Protein AF-A0A2V7AB53-F1 (afdb_monomer_lite)

pLDDT: mean 83.26, std 10.72, range [56.16, 97.75]

Sequence (71 aa):
MSLALLLVAALQAPLARAARERLEDLALDLRLIPLDRTPAPAFVLDSLEGGRVALADFRGRPVILYFWHST

Structure (mmCIF, N/CA/C/O backbone):
data_AF-A0A2V7AB53-F1
#
_entry.id   AF-A0A2V7AB53-F1
#
loop_
_atom_site.group_PDB
_atom_site.id
_atom_site.type_symbol
_atom_site.label_atom_id
_atom_site.label_alt_id
_atom_site.label_comp_id
_atom_site.label_asym_id
_atom_site.label_entity_id
_atom_site.label_seq_id
_atom_site.pdbx_PDB_ins_code
_atom_site.Cartn_x
_atom_site.Cartn_y
_atom_site.Cartn_z
_atom_site.occupancy
_atom_site.B_iso_or_equiv
_atom_site.auth_seq_id
_atom_site.auth_comp_id
_atom_site.auth_asym_id
_atom_site.auth_atom_id
_atom_site.pdbx_PDB_model_num
ATOM 1 N N . MET A 1 1 ? -5.602 8.205 -39.623 1.00 56.16 1 MET A N 1
ATOM 2 C CA . MET A 1 1 ? -5.722 8.242 -38.146 1.00 56.16 1 MET A CA 1
ATOM 3 C C . MET A 1 1 ? -4.807 7.256 -37.409 1.00 56.16 1 MET A C 1
ATOM 5 O O . MET A 1 1 ? -4.542 7.502 -36.245 1.00 56.16 1 MET A O 1
ATOM 9 N N . SER A 1 2 ? -4.261 6.203 -38.038 1.00 73.75 2 SER A N 1
ATOM 10 C CA . SER A 1 2 ? -3.424 5.211 -37.325 1.00 73.75 2 SER A CA 1
ATOM 11 C C . SER A 1 2 ? -1.956 5.610 -37.103 1.00 73.75 2 SER A C 1
ATOM 13 O O . SER A 1 2 ? -1.359 5.199 -36.115 1.00 73.75 2 SER A O 1
ATOM 15 N N . LEU A 1 3 ? -1.365 6.433 -37.978 1.00 69.19 3 LEU A N 1
ATOM 16 C CA . LEU A 1 3 ? 0.064 6.778 -37.894 1.00 69.19 3 LEU A CA 1
ATOM 17 C C . LEU A 1 3 ? 0.380 7.762 -36.752 1.00 69.19 3 LEU A C 1
ATOM 19 O O . LEU A 1 3 ? 1.390 7.620 -36.073 1.00 69.19 3 LEU A O 1
ATOM 23 N N . ALA A 1 4 ? -0.509 8.728 -36.502 1.00 69.69 4 A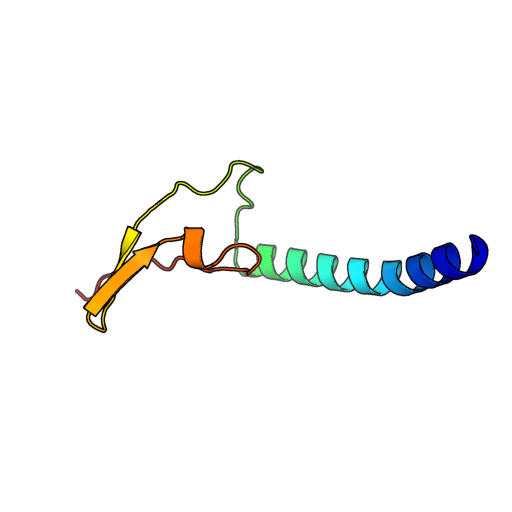LA A N 1
ATOM 24 C CA . ALA A 1 4 ? -0.335 9.710 -35.432 1.00 69.69 4 ALA A CA 1
ATOM 25 C C . ALA A 1 4 ? -0.385 9.065 -34.033 1.00 69.69 4 ALA A C 1
ATOM 27 O O . ALA A 1 4 ? 0.397 9.431 -33.163 1.00 69.69 4 ALA A O 1
ATOM 28 N N . LEU A 1 5 ? -1.247 8.058 -33.832 1.00 69.38 5 LEU A N 1
ATOM 29 C CA . LEU A 1 5 ? -1.334 7.306 -32.572 1.00 69.38 5 LEU A CA 1
ATOM 30 C C . LEU A 1 5 ? -0.071 6.472 -32.310 1.00 69.38 5 LEU A C 1
ATOM 32 O O . LEU A 1 5 ? 0.411 6.439 -31.180 1.00 69.38 5 LEU A O 1
ATOM 36 N N . LEU A 1 6 ? 0.498 5.854 -33.352 1.00 69.94 6 LEU A N 1
ATOM 37 C CA . LEU A 1 6 ? 1.765 5.122 -33.253 1.00 69.94 6 LEU A CA 1
ATOM 38 C C . LEU A 1 6 ? 2.937 6.052 -32.919 1.00 69.94 6 LEU A C 1
ATOM 40 O O . LEU A 1 6 ? 3.780 5.696 -32.100 1.00 69.94 6 LEU A O 1
ATOM 44 N N . LEU A 1 7 ? 2.966 7.255 -33.499 1.00 67.19 7 LEU A N 1
ATOM 45 C CA . LEU A 1 7 ? 4.014 8.239 -33.230 1.00 67.19 7 LEU A CA 1
ATOM 46 C C . LEU A 1 7 ? 3.948 8.775 -31.791 1.00 67.19 7 LEU A C 1
ATOM 48 O O . LEU A 1 7 ? 4.974 8.899 -31.128 1.00 67.19 7 LEU A O 1
ATOM 52 N N . VAL A 1 8 ? 2.739 9.046 -31.285 1.00 69.31 8 VAL A N 1
ATOM 53 C CA . VAL A 1 8 ? 2.523 9.468 -29.892 1.00 69.31 8 VAL A CA 1
ATOM 54 C C . VAL A 1 8 ? 2.907 8.349 -28.922 1.00 69.31 8 VAL A C 1
ATOM 56 O O . VAL A 1 8 ? 3.630 8.608 -27.965 1.00 69.31 8 VAL A O 1
ATOM 59 N N . ALA A 1 9 ? 2.513 7.100 -29.188 1.00 62.75 9 ALA A N 1
ATOM 60 C CA . ALA A 1 9 ? 2.923 5.956 -28.374 1.00 62.75 9 ALA A CA 1
ATOM 61 C C . ALA A 1 9 ? 4.453 5.758 -28.373 1.00 62.75 9 ALA A C 1
ATOM 63 O O . ALA A 1 9 ? 5.041 5.504 -27.322 1.00 62.75 9 ALA A O 1
ATOM 64 N N . ALA A 1 10 ? 5.109 5.943 -29.524 1.00 65.31 10 ALA A N 1
ATOM 65 C CA . ALA A 1 10 ? 6.563 5.855 -29.651 1.00 65.31 10 ALA A CA 1
ATOM 66 C C . ALA A 1 10 ? 7.299 6.975 -28.893 1.00 65.31 10 ALA A C 1
ATOM 68 O O . ALA A 1 10 ? 8.353 6.716 -28.316 1.00 65.31 10 ALA A O 1
ATOM 69 N N . LEU A 1 11 ? 6.739 8.191 -28.831 1.00 62.34 11 LEU A N 1
ATOM 70 C CA . LEU A 1 11 ? 7.288 9.290 -28.024 1.00 62.34 11 LEU A CA 1
ATOM 71 C C . LEU A 1 11 ? 7.094 9.081 -26.511 1.00 62.34 11 LEU A C 1
ATOM 73 O O . LEU A 1 11 ? 7.905 9.549 -25.715 1.00 62.34 11 LEU A O 1
ATOM 77 N N . GLN A 1 12 ? 6.027 8.389 -26.104 1.00 60.16 12 GLN A N 1
ATOM 78 C CA . GLN A 1 12 ? 5.698 8.121 -24.696 1.00 60.16 12 GLN A CA 1
ATOM 79 C C . GLN A 1 12 ? 6.474 6.920 -24.128 1.00 60.16 12 GLN A C 1
ATOM 81 O O . GLN A 1 12 ? 6.723 6.858 -22.924 1.00 60.16 12 GLN A O 1
ATOM 86 N N . ALA A 1 13 ? 6.889 5.981 -24.983 1.00 67.81 13 ALA A N 1
ATOM 87 C CA . ALA A 1 13 ? 7.644 4.790 -24.599 1.00 67.81 13 ALA A CA 1
ATOM 88 C C . ALA A 1 13 ? 8.946 5.081 -23.818 1.00 67.81 13 ALA A C 1
ATOM 90 O O . ALA A 1 13 ? 9.136 4.468 -22.764 1.00 67.81 13 ALA A O 1
ATOM 91 N N . PRO A 1 14 ? 9.828 6.009 -24.245 1.00 74.19 14 PRO A N 1
ATOM 92 C CA . PRO A 1 14 ? 11.040 6.320 -23.487 1.00 74.19 14 PRO A CA 1
ATOM 93 C C . PRO A 1 14 ? 10.745 6.984 -22.135 1.00 74.19 14 PRO A C 1
ATOM 95 O O . PRO A 1 14 ? 11.419 6.674 -21.156 1.00 74.19 14 PRO A O 1
ATOM 98 N N . LEU A 1 15 ? 9.710 7.829 -22.038 1.00 71.31 15 LEU A N 1
ATOM 99 C CA . LEU A 1 15 ? 9.316 8.458 -20.771 1.00 71.31 15 LEU A CA 1
ATOM 100 C C . LEU A 1 15 ? 8.764 7.428 -19.777 1.00 71.31 15 LEU A C 1
ATOM 102 O O . LEU A 1 15 ? 9.167 7.405 -18.615 1.00 71.31 15 LEU A O 1
ATOM 106 N N . ALA A 1 16 ? 7.869 6.553 -20.239 1.00 74.31 16 ALA A N 1
ATOM 107 C CA . ALA A 1 16 ? 7.306 5.485 -19.420 1.00 74.31 16 ALA A CA 1
ATOM 108 C C . ALA A 1 16 ? 8.388 4.503 -18.948 1.00 74.31 16 ALA A C 1
ATOM 110 O O . ALA A 1 16 ? 8.363 4.050 -17.804 1.00 74.31 16 ALA A O 1
ATOM 111 N N . ARG A 1 17 ? 9.367 4.209 -19.810 1.00 78.62 17 ARG A N 1
ATOM 112 C CA . ARG A 1 17 ? 10.512 3.365 -19.472 1.00 78.62 17 ARG A CA 1
ATOM 113 C C . ARG A 1 17 ? 11.414 4.018 -18.423 1.00 78.62 17 ARG A C 1
ATOM 115 O O . ARG A 1 17 ? 11.712 3.371 -17.428 1.00 78.62 17 ARG A O 1
ATOM 122 N N . ALA A 1 18 ? 11.778 5.289 -18.594 1.00 81.88 18 ALA A N 1
ATOM 123 C CA . ALA A 1 18 ? 12.603 6.007 -17.623 1.00 81.88 18 ALA A CA 1
ATOM 124 C C . ALA A 1 18 ? 11.912 6.115 -16.252 1.00 81.88 18 ALA A C 1
ATOM 126 O O . ALA A 1 18 ? 12.540 5.901 -15.219 1.00 81.88 18 ALA A O 1
ATOM 127 N N . ALA A 1 19 ? 10.604 6.396 -16.222 1.00 80.06 19 ALA A N 1
ATOM 128 C CA . ALA A 1 19 ? 9.835 6.416 -14.977 1.00 80.06 19 ALA A CA 1
ATOM 129 C C . ALA A 1 19 ? 9.820 5.044 -14.284 1.00 80.06 19 ALA A C 1
ATOM 131 O O . ALA A 1 19 ? 9.899 4.971 -13.059 1.00 80.06 19 ALA A O 1
ATOM 132 N N . ARG A 1 20 ? 9.747 3.962 -15.066 1.00 81.50 20 ARG A N 1
ATOM 133 C CA . ARG A 1 20 ? 9.797 2.598 -14.546 1.00 81.50 20 ARG A CA 1
ATOM 134 C C . ARG A 1 20 ? 11.167 2.232 -13.983 1.00 81.50 20 ARG A C 1
ATOM 136 O O . ARG A 1 20 ? 11.208 1.725 -12.872 1.00 81.50 20 ARG A O 1
ATOM 143 N N . GLU A 1 21 ? 12.249 2.533 -14.695 1.00 88.31 21 GLU A N 1
ATOM 144 C CA . GLU A 1 21 ? 13.623 2.312 -14.214 1.00 88.31 21 GLU A CA 1
ATOM 145 C C . GLU A 1 21 ? 13.848 3.045 -12.880 1.00 88.31 21 GLU A C 1
ATOM 147 O O . GLU A 1 21 ? 14.262 2.437 -11.901 1.00 88.31 21 GLU A O 1
ATOM 152 N N . ARG A 1 22 ? 13.430 4.317 -12.779 1.00 87.19 22 ARG A N 1
ATOM 153 C CA . ARG A 1 22 ? 13.530 5.070 -11.517 1.00 87.19 22 ARG A CA 1
ATOM 154 C C . ARG A 1 22 ? 12.695 4.483 -10.383 1.00 87.19 22 ARG A C 1
ATOM 156 O O . ARG A 1 22 ? 13.104 4.567 -9.229 1.00 87.19 22 ARG A O 1
ATOM 163 N N . LEU A 1 23 ? 11.513 3.947 -10.681 1.00 84.38 23 LEU A N 1
ATOM 164 C CA . LEU A 1 23 ? 10.684 3.277 -9.681 1.00 84.38 23 LEU A CA 1
ATOM 165 C C . LEU A 1 23 ? 11.328 1.966 -9.210 1.00 84.38 23 LEU A C 1
ATOM 167 O O . LEU A 1 23 ? 11.255 1.659 -8.024 1.00 84.38 23 LEU A O 1
ATOM 171 N N . GLU A 1 24 ? 11.946 1.212 -10.121 1.00 84.25 24 GLU A N 1
ATOM 172 C CA . GLU A 1 24 ? 12.682 -0.020 -9.816 1.00 84.25 24 GLU A CA 1
ATOM 173 C C . GLU A 1 24 ? 13.906 0.277 -8.934 1.00 84.25 24 GLU A C 1
ATOM 175 O O . GLU A 1 24 ? 14.058 -0.364 -7.894 1.00 84.25 24 GLU A O 1
ATOM 180 N N . ASP A 1 25 ? 14.694 1.307 -9.257 1.00 90.56 25 ASP A N 1
ATOM 181 C CA . ASP A 1 25 ? 15.821 1.764 -8.430 1.00 90.56 25 ASP A CA 1
ATOM 182 C C . ASP A 1 25 ? 15.361 2.175 -7.024 1.00 90.56 25 ASP A C 1
ATOM 184 O O . ASP A 1 25 ? 15.892 1.703 -6.020 1.00 90.56 25 ASP A O 1
ATOM 188 N N . LEU A 1 26 ? 14.305 2.995 -6.936 1.00 88.00 26 LEU A N 1
ATOM 189 C CA . LEU A 1 26 ? 13.729 3.405 -5.652 1.00 88.00 26 LEU A CA 1
ATOM 190 C C . LEU A 1 26 ? 13.219 2.209 -4.845 1.00 88.00 26 LEU A C 1
ATOM 192 O O . LEU A 1 26 ? 13.377 2.181 -3.627 1.00 88.00 26 LEU A O 1
ATOM 196 N N . ALA A 1 27 ? 12.599 1.223 -5.496 1.00 85.81 27 ALA A N 1
ATOM 197 C CA . ALA A 1 27 ? 12.124 0.023 -4.821 1.00 85.81 27 ALA A CA 1
ATOM 198 C C . ALA A 1 27 ? 13.283 -0.799 -4.244 1.00 85.81 27 ALA A C 1
ATOM 200 O O . ALA A 1 27 ? 13.168 -1.292 -3.122 1.00 85.81 27 ALA A O 1
ATOM 201 N N . LEU A 1 28 ? 14.402 -0.904 -4.965 1.00 86.31 28 LEU A N 1
ATOM 202 C CA . LEU A 1 28 ? 15.613 -1.568 -4.481 1.00 86.31 28 LEU A CA 1
ATOM 203 C C . LEU A 1 28 ? 16.239 -0.812 -3.302 1.00 86.31 28 LEU A C 1
ATOM 205 O O . LEU A 1 28 ? 16.516 -1.427 -2.269 1.00 86.31 28 LEU A O 1
ATOM 209 N N . ASP A 1 29 ? 16.389 0.509 -3.415 1.00 91.00 29 ASP A N 1
ATOM 210 C CA . ASP A 1 29 ? 16.957 1.367 -2.365 1.00 91.00 29 ASP A CA 1
ATOM 211 C C . ASP A 1 29 ? 16.128 1.317 -1.074 1.00 91.00 29 ASP A C 1
ATOM 21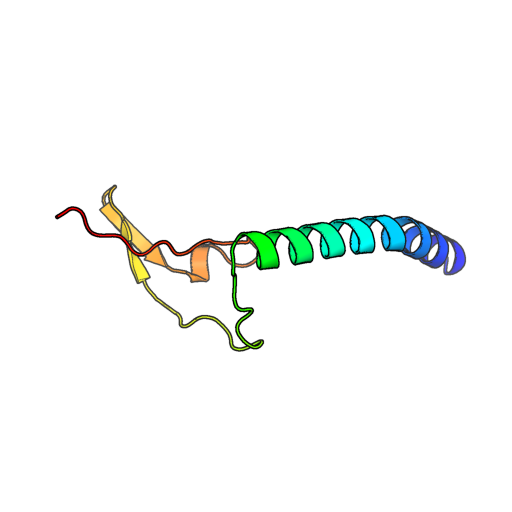3 O O . ASP A 1 29 ? 16.664 1.193 0.030 1.00 91.00 29 ASP A O 1
ATOM 217 N N . LEU A 1 30 ? 14.801 1.351 -1.214 1.00 86.19 30 LEU A N 1
ATOM 218 C CA . LEU A 1 30 ? 13.846 1.254 -0.108 1.00 86.19 30 LEU A CA 1
ATOM 219 C C . LEU A 1 30 ? 13.641 -0.187 0.385 1.00 86.19 30 LEU A C 1
ATOM 221 O O . LEU A 1 30 ? 12.883 -0.404 1.331 1.00 86.19 30 LEU A O 1
ATOM 225 N N . ARG A 1 31 ? 14.299 -1.174 -0.243 1.00 85.69 31 ARG A N 1
ATOM 226 C CA . ARG A 1 31 ? 14.138 -2.613 0.026 1.00 85.69 31 ARG A CA 1
ATOM 227 C C . ARG A 1 31 ? 12.675 -3.061 -0.002 1.00 85.69 31 ARG A C 1
ATOM 229 O O . ARG A 1 31 ? 12.252 -3.906 0.789 1.00 85.69 31 ARG A O 1
ATOM 236 N N . LEU A 1 32 ? 11.895 -2.488 -0.915 1.00 82.12 32 LEU A N 1
ATOM 237 C CA . LEU A 1 32 ? 10.520 -2.893 -1.153 1.00 82.12 32 LEU A CA 1
ATOM 238 C C . LEU A 1 32 ? 10.526 -4.265 -1.820 1.00 82.12 32 LEU A C 1
ATOM 240 O O . LEU A 1 32 ? 11.163 -4.469 -2.850 1.00 82.12 32 LEU A O 1
ATOM 244 N N . ILE A 1 33 ? 9.780 -5.200 -1.242 1.00 79.00 33 ILE A N 1
ATOM 245 C CA . ILE A 1 33 ? 9.479 -6.479 -1.879 1.00 79.00 33 ILE A CA 1
ATOM 246 C C . ILE A 1 33 ? 8.162 -6.272 -2.628 1.00 79.00 33 ILE A C 1
ATOM 248 O O . ILE A 1 33 ? 7.137 -6.057 -1.972 1.00 79.00 33 ILE A O 1
ATOM 252 N N . PRO A 1 34 ? 8.154 -6.295 -3.974 1.00 72.75 34 PRO A N 1
ATOM 253 C CA . PRO A 1 34 ? 6.911 -6.243 -4.720 1.00 72.75 34 PRO A CA 1
ATOM 254 C C . PRO A 1 34 ? 6.059 -7.435 -4.298 1.00 72.75 34 PRO A C 1
ATOM 256 O O . PRO A 1 34 ? 6.464 -8.587 -4.465 1.00 72.75 34 PRO A O 1
ATOM 259 N N . LEU A 1 35 ? 4.889 -7.154 -3.733 1.00 73.31 35 LEU A N 1
ATOM 260 C CA . LEU A 1 35 ? 3.876 -8.182 -3.572 1.00 73.31 35 LEU A CA 1
ATOM 261 C C . LEU A 1 35 ? 3.415 -8.617 -4.968 1.00 73.31 35 LEU A C 1
ATOM 263 O O . LEU A 1 35 ? 3.561 -7.893 -5.961 1.00 73.31 35 LEU A O 1
ATOM 267 N N . ASP A 1 36 ? 2.890 -9.829 -5.054 1.00 76.62 36 ASP A N 1
ATOM 268 C CA . ASP A 1 36 ? 2.236 -10.305 -6.261 1.00 76.62 36 ASP A CA 1
ATOM 269 C C . ASP A 1 36 ? 1.060 -9.384 -6.650 1.00 76.62 36 ASP A C 1
ATOM 271 O O . ASP A 1 36 ? 0.692 -8.438 -5.953 1.00 76.62 36 ASP A O 1
ATOM 275 N N . ARG A 1 37 ? 0.425 -9.642 -7.798 1.00 76.50 37 ARG A N 1
ATOM 276 C CA . ARG A 1 37 ? -0.739 -8.849 -8.239 1.00 76.50 37 ARG A CA 1
ATOM 277 C C . ARG A 1 37 ? -2.006 -9.126 -7.417 1.00 76.50 37 ARG A C 1
ATOM 279 O O . ARG A 1 37 ? -3.107 -8.859 -7.901 1.00 76.50 37 ARG A O 1
ATOM 286 N N . THR A 1 38 ? -1.874 -9.675 -6.213 1.00 84.06 38 THR A N 1
ATOM 287 C CA . THR A 1 38 ? -3.003 -9.903 -5.324 1.00 84.06 38 THR A CA 1
ATOM 288 C C . THR A 1 38 ? -3.512 -8.550 -4.824 1.00 84.06 38 THR A C 1
ATOM 290 O O . THR A 1 38 ? -2.730 -7.737 -4.325 1.00 84.06 38 THR A O 1
ATOM 293 N N . PRO A 1 39 ? -4.816 -8.256 -4.974 1.00 85.88 39 PRO A N 1
ATOM 294 C CA . PRO A 1 39 ? -5.384 -7.025 -4.449 1.00 85.88 39 PRO A CA 1
ATOM 295 C C . PRO A 1 39 ? -5.140 -6.910 -2.944 1.00 85.88 39 PRO A C 1
ATOM 297 O O . PRO A 1 39 ? -5.329 -7.877 -2.206 1.00 85.88 39 PRO A O 1
ATOM 300 N N . ALA A 1 40 ? -4.773 -5.713 -2.484 1.00 87.75 40 ALA A N 1
ATOM 301 C CA . ALA A 1 40 ? -4.690 -5.437 -1.057 1.00 87.75 40 ALA A CA 1
ATOM 302 C C . ALA A 1 40 ? -6.042 -5.754 -0.375 1.00 87.75 40 ALA A C 1
ATOM 304 O O . ALA A 1 40 ? -7.093 -5.418 -0.938 1.00 87.75 40 ALA A O 1
ATOM 305 N N . PRO A 1 41 ? -6.044 -6.376 0.821 1.00 91.38 41 PRO A N 1
ATOM 306 C CA . PRO A 1 41 ? -7.272 -6.642 1.559 1.00 91.38 41 PRO A CA 1
ATOM 307 C C . PRO A 1 41 ? -8.073 -5.362 1.797 1.00 91.38 41 PRO A C 1
ATOM 309 O O . PRO A 1 41 ? -7.514 -4.311 2.113 1.00 91.38 41 PRO A O 1
ATOM 312 N N . ALA A 1 42 ? -9.395 -5.451 1.673 1.00 94.88 42 ALA A N 1
ATOM 313 C CA . ALA A 1 42 ? -10.260 -4.338 2.031 1.00 94.88 42 ALA A CA 1
ATOM 314 C C . ALA A 1 42 ? -10.235 -4.129 3.551 1.00 94.88 42 ALA A C 1
ATOM 316 O O . ALA A 1 42 ? -10.408 -5.078 4.314 1.00 94.88 42 ALA A O 1
ATOM 317 N N . PHE A 1 43 ? -10.061 -2.881 3.984 1.00 95.81 43 PHE A N 1
ATOM 318 C CA . PHE A 1 43 ? -10.148 -2.498 5.388 1.00 95.81 43 PHE A CA 1
ATOM 319 C C . PHE A 1 43 ? -10.759 -1.105 5.547 1.00 95.81 43 PHE A C 1
ATOM 321 O O . PHE A 1 43 ? -10.782 -0.299 4.609 1.00 95.81 43 PHE A O 1
ATO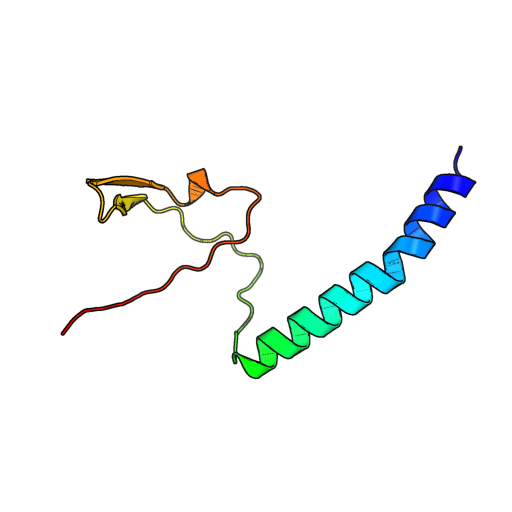M 328 N N . VAL A 1 44 ? -11.240 -0.845 6.761 1.00 97.44 44 VAL A N 1
ATOM 329 C CA . VAL A 1 44 ? -11.743 0.450 7.223 1.00 97.44 44 VAL A CA 1
ATOM 330 C C . VAL A 1 44 ? -11.100 0.732 8.576 1.00 97.44 44 VAL A C 1
ATOM 332 O O . VAL A 1 44 ? -11.086 -0.155 9.427 1.00 97.44 44 VAL A O 1
ATOM 335 N N . LEU A 1 45 ? -10.563 1.936 8.758 1.00 95.19 45 LEU A N 1
ATOM 336 C CA . LEU A 1 45 ? -9.922 2.384 9.996 1.00 95.19 45 LEU A CA 1
ATOM 337 C C . LEU A 1 45 ? -10.593 3.657 10.509 1.00 95.19 45 LEU A C 1
ATOM 339 O O . LEU A 1 45 ? -11.165 4.422 9.727 1.00 95.19 45 LEU A O 1
ATOM 343 N N . ASP A 1 46 ? -10.488 3.893 11.812 1.00 96.31 46 ASP A N 1
ATOM 344 C CA . ASP A 1 46 ? -10.838 5.183 12.398 1.00 96.31 46 ASP A CA 1
ATOM 345 C C . ASP A 1 46 ? -9.762 6.222 12.052 1.00 96.31 46 ASP A C 1
ATOM 347 O O . ASP A 1 46 ? -8.563 5.933 12.073 1.00 96.31 46 ASP A O 1
ATOM 351 N N . SER A 1 47 ? -10.194 7.435 11.704 1.00 92.62 47 SER A N 1
ATOM 352 C CA . SER A 1 47 ? -9.286 8.559 11.455 1.00 92.62 47 SER A CA 1
ATOM 353 C C . SER A 1 47 ? -8.847 9.209 12.766 1.00 92.62 47 SER A C 1
ATOM 355 O O . SER A 1 47 ? -9.617 9.283 13.724 1.00 92.62 47 SER A O 1
ATOM 357 N N . LEU A 1 48 ? -7.640 9.780 12.774 1.00 90.12 48 LEU A N 1
ATOM 358 C CA . LEU A 1 48 ? -7.140 10.605 13.880 1.00 90.12 48 LEU A CA 1
ATOM 359 C C . LEU A 1 48 ? -7.978 11.877 14.093 1.00 90.12 48 LEU A C 1
ATOM 361 O O . LEU A 1 48 ? -8.034 12.406 15.198 1.00 90.12 48 LEU A O 1
ATOM 365 N N . GLU A 1 49 ? -8.648 12.349 13.043 1.00 93.31 49 GLU A N 1
ATOM 366 C CA . GLU A 1 49 ? -9.534 13.522 13.062 1.00 93.31 49 GLU A CA 1
ATOM 367 C C . GLU A 1 49 ? -10.989 13.153 13.417 1.00 93.31 49 GLU A C 1
ATOM 369 O O . GLU A 1 49 ? -11.861 14.020 13.474 1.00 93.31 49 GLU A O 1
ATOM 374 N N . GLY A 1 50 ? -11.260 11.867 13.665 1.00 93.81 50 GLY A N 1
ATOM 375 C CA . GLY A 1 50 ? -12.601 11.313 13.826 1.00 93.81 50 GLY A CA 1
ATOM 376 C C . GLY A 1 50 ? -13.233 10.860 12.504 1.00 93.81 50 GLY A C 1
ATOM 377 O O . GLY A 1 50 ? -12.844 11.267 11.411 1.00 93.81 50 GLY A O 1
ATOM 378 N N . GLY A 1 51 ? -14.228 9.976 12.600 1.00 96.31 51 GLY A N 1
ATOM 379 C CA . GLY A 1 51 ? -14.845 9.330 11.438 1.00 96.31 51 GLY A CA 1
ATOM 380 C C . GLY A 1 51 ? -14.069 8.105 10.944 1.00 96.31 51 GLY A C 1
ATOM 381 O O . GLY A 1 51 ? -13.144 7.632 11.600 1.00 96.31 51 GLY A O 1
ATOM 382 N N . ARG A 1 52 ? -14.480 7.570 9.788 1.00 97.75 52 ARG A N 1
ATOM 383 C CA . ARG A 1 52 ? -13.938 6.329 9.212 1.00 97.75 52 ARG A CA 1
ATOM 384 C C . ARG A 1 52 ? -13.365 6.561 7.821 1.00 97.75 52 ARG A C 1
ATOM 386 O O . ARG A 1 52 ? -13.956 7.297 7.037 1.00 97.75 52 ARG A O 1
ATOM 393 N N . VAL A 1 53 ? -12.269 5.873 7.517 1.00 96.00 53 VAL A N 1
ATOM 394 C CA . VAL A 1 53 ? -11.581 5.902 6.222 1.00 96.00 53 VAL A CA 1
ATOM 395 C C . VAL A 1 53 ? -11.453 4.477 5.694 1.00 96.00 53 VAL A C 1
ATOM 397 O O . VAL A 1 53 ? -10.910 3.606 6.377 1.00 96.00 53 VAL A O 1
ATOM 400 N N . ALA A 1 54 ? -11.951 4.221 4.485 1.00 96.62 54 ALA A N 1
ATOM 401 C CA . ALA A 1 54 ? -11.817 2.932 3.817 1.00 96.62 54 ALA A CA 1
ATOM 402 C C . ALA A 1 54 ? -10.688 2.969 2.781 1.00 96.62 54 ALA A C 1
ATOM 404 O O . ALA A 1 54 ? -10.519 3.949 2.058 1.00 96.62 54 ALA A O 1
ATOM 405 N N . LEU A 1 55 ? -9.961 1.858 2.606 1.00 95.69 55 LEU A N 1
ATOM 406 C CA . LEU A 1 55 ? -8.964 1.755 1.526 1.00 95.69 55 LEU A CA 1
ATOM 407 C C . LEU A 1 55 ? -9.590 2.014 0.139 1.00 95.69 55 LEU A C 1
ATOM 409 O O . LEU A 1 55 ? -8.957 2.576 -0.755 1.00 95.69 55 LEU A O 1
ATOM 413 N N . ALA A 1 56 ? -10.856 1.623 -0.034 1.00 96.38 56 ALA A N 1
ATOM 414 C CA . ALA A 1 56 ? -11.608 1.806 -1.271 1.00 96.38 56 ALA A CA 1
ATOM 415 C C . ALA A 1 56 ? -11.822 3.282 -1.656 1.00 96.38 56 ALA A C 1
ATOM 417 O O . ALA A 1 56 ? -12.017 3.559 -2.842 1.00 96.38 56 ALA A O 1
ATOM 418 N N . ASP A 1 57 ? -11.732 4.210 -0.700 1.00 96.38 57 ASP A N 1
ATOM 419 C CA . ASP A 1 57 ? -11.911 5.648 -0.934 1.00 96.38 57 ASP A CA 1
ATOM 420 C C . ASP A 1 57 ? -10.754 6.244 -1.763 1.00 96.38 57 ASP A C 1
ATOM 422 O O . ASP A 1 57 ? -10.888 7.309 -2.363 1.00 96.38 57 ASP A O 1
ATOM 426 N N . PHE A 1 58 ? -9.625 5.530 -1.864 1.00 94.81 58 PHE A N 1
ATOM 427 C CA . PHE A 1 58 ? -8.426 5.959 -2.592 1.00 94.81 58 PHE A CA 1
ATOM 428 C C . PHE A 1 58 ? -8.195 5.224 -3.920 1.00 94.81 58 PHE A C 1
ATOM 430 O O . PHE A 1 58 ? -7.090 5.261 -4.468 1.00 94.81 58 PHE A O 1
ATOM 437 N N . ARG A 1 59 ? -9.207 4.544 -4.476 1.00 92.25 59 ARG A N 1
ATOM 438 C CA . ARG A 1 59 ? -9.053 3.846 -5.765 1.00 92.25 59 ARG A CA 1
ATOM 439 C C . ARG A 1 59 ? -8.522 4.770 -6.867 1.00 92.25 59 ARG A C 1
ATOM 441 O O . ARG A 1 59 ? -8.921 5.923 -6.989 1.00 92.25 59 ARG A O 1
ATOM 448 N N . GLY A 1 60 ? -7.627 4.227 -7.693 1.00 89.12 60 GLY A N 1
ATOM 449 C CA . GLY A 1 60 ? -6.983 4.961 -8.788 1.00 89.12 60 GLY A CA 1
ATOM 450 C C . GLY A 1 60 ? -5.832 5.872 -8.351 1.00 89.12 60 GLY A C 1
ATOM 451 O O . GLY A 1 60 ? -5.251 6.549 -9.194 1.00 89.12 60 GLY A O 1
ATOM 452 N N . ARG A 1 61 ? -5.478 5.883 -7.060 1.00 89.44 61 ARG A N 1
ATOM 453 C CA . ARG A 1 61 ? -4.375 6.676 -6.509 1.00 89.44 61 ARG A CA 1
ATOM 454 C C . ARG A 1 61 ? -3.357 5.746 -5.836 1.00 89.44 61 ARG A C 1
ATOM 456 O O . ARG A 1 61 ? -3.773 4.801 -5.167 1.00 89.44 61 ARG A O 1
ATOM 463 N N . PRO A 1 62 ? -2.041 5.983 -5.983 1.00 86.31 62 PRO A N 1
ATOM 464 C CA . PRO A 1 62 ? -1.041 5.318 -5.150 1.00 86.31 62 PRO A CA 1
ATOM 465 C C . PRO A 1 62 ? -1.257 5.671 -3.670 1.00 86.31 62 PRO A C 1
ATOM 467 O O . PRO A 1 62 ? -1.490 6.835 -3.347 1.00 86.31 62 PRO A O 1
ATOM 470 N N . VAL A 1 63 ? -1.169 4.679 -2.781 1.00 89.62 63 VAL A N 1
ATOM 471 C CA . VAL A 1 63 ? -1.364 4.832 -1.328 1.00 89.62 63 VAL A CA 1
ATOM 472 C C . VAL A 1 63 ? -0.245 4.104 -0.588 1.00 89.62 63 VAL A C 1
ATOM 474 O O . VAL A 1 63 ? 0.135 3.003 -0.980 1.00 89.62 63 VAL A O 1
ATOM 477 N N . ILE A 1 64 ? 0.258 4.705 0.492 1.00 88.19 64 ILE A N 1
ATOM 478 C CA . ILE A 1 64 ? 1.211 4.084 1.420 1.00 88.19 64 ILE A CA 1
ATOM 479 C C . ILE A 1 64 ? 0.466 3.774 2.718 1.00 88.19 64 ILE A C 1
ATOM 481 O O . ILE A 1 64 ? -0.120 4.671 3.321 1.00 88.19 64 ILE A O 1
ATOM 485 N N . LEU A 1 65 ? 0.501 2.513 3.151 1.00 88.19 65 LEU A N 1
ATOM 486 C CA . LEU A 1 65 ? 0.029 2.106 4.471 1.00 88.19 65 LEU A CA 1
ATOM 487 C C . LEU A 1 65 ? 1.223 2.040 5.423 1.00 88.19 65 LEU A C 1
ATOM 489 O O . LEU A 1 65 ? 2.127 1.229 5.230 1.00 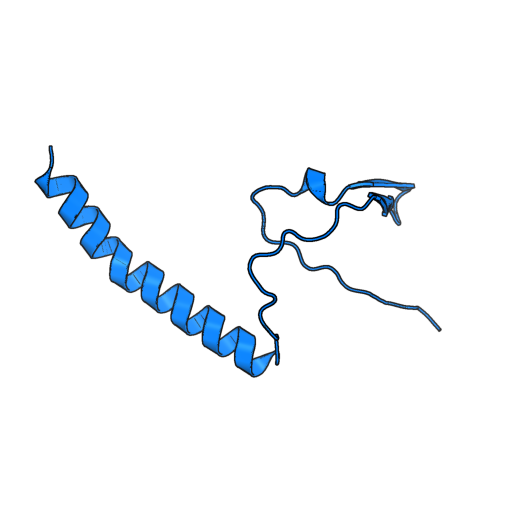88.19 65 LEU A O 1
ATOM 493 N N . TYR A 1 66 ? 1.225 2.900 6.436 1.00 87.44 66 TYR A N 1
ATOM 494 C CA . TYR A 1 66 ? 2.296 2.992 7.423 1.00 87.44 66 TYR A CA 1
ATOM 495 C C . TYR A 1 66 ? 1.788 2.524 8.790 1.00 87.44 66 TYR A C 1
ATOM 497 O O . TYR A 1 66 ? 0.968 3.193 9.418 1.00 87.44 66 TYR A O 1
ATOM 505 N N . PHE A 1 67 ? 2.260 1.357 9.235 1.00 87.94 67 PHE A N 1
ATOM 506 C CA . PHE A 1 67 ? 1.968 0.837 10.569 1.00 87.94 67 PHE A CA 1
ATOM 507 C C . PHE A 1 67 ? 2.923 1.465 11.574 1.00 87.94 67 PHE A C 1
ATOM 509 O O . PHE A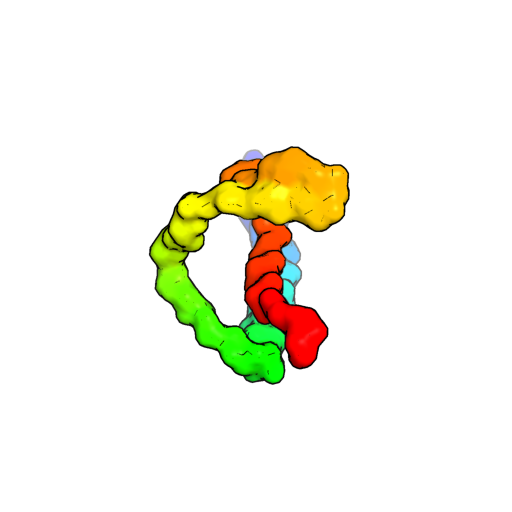 1 67 ? 4.140 1.361 11.432 1.00 87.94 67 PHE A O 1
ATOM 516 N N . TRP A 1 68 ? 2.368 2.100 12.595 1.00 87.81 68 TRP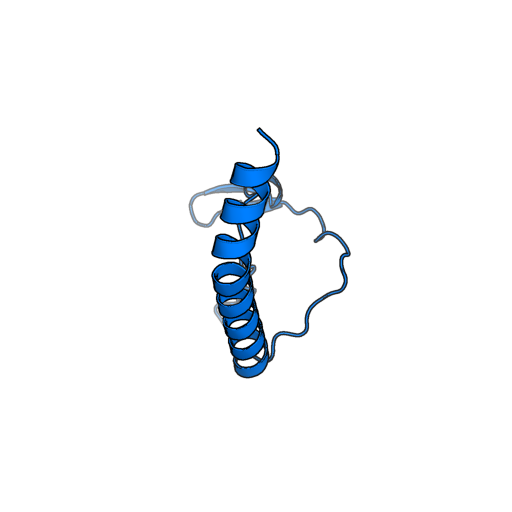 A N 1
ATOM 517 C CA . TRP A 1 68 ? 3.144 2.768 13.625 1.00 87.81 68 TRP A CA 1
ATOM 518 C C . TRP A 1 68 ? 2.511 2.550 14.994 1.00 87.81 68 TRP A C 1
ATOM 520 O O . TRP A 1 68 ? 1.354 2.150 15.114 1.00 87.81 68 TRP A O 1
ATOM 530 N N . HIS A 1 69 ? 3.301 2.813 16.025 1.00 87.62 69 HIS A N 1
ATOM 531 C CA . HIS A 1 69 ? 2.902 2.756 17.420 1.00 87.62 69 HIS A CA 1
ATOM 532 C C . HIS A 1 69 ? 3.708 3.809 18.188 1.00 87.62 69 HIS A C 1
ATOM 534 O O . HIS A 1 69 ? 4.848 4.077 17.816 1.00 87.62 69 HIS A O 1
ATOM 540 N N . SER A 1 70 ? 3.123 4.439 19.211 1.00 82.38 70 SER A N 1
ATOM 541 C CA . SER A 1 70 ? 3.709 5.623 19.864 1.00 82.38 70 SER A CA 1
ATOM 542 C C . SER A 1 70 ? 4.461 5.341 21.169 1.00 82.38 70 SER A C 1
ATOM 544 O O . SER A 1 70 ? 4.742 6.291 21.899 1.00 82.38 70 SER A O 1
ATOM 546 N N . THR A 1 71 ? 4.693 4.077 21.523 1.00 63.94 71 THR A N 1
ATOM 547 C CA . THR A 1 71 ? 5.367 3.727 22.787 1.00 63.94 71 THR A CA 1
ATOM 548 C C . THR A 1 71 ? 6.832 4.080 22.803 1.00 63.94 71 THR A C 1
ATOM 550 O O . THR A 1 71 ? 7.499 3.748 21.797 1.00 63.94 71 THR A O 1
#

Foldseek 3Di:
DPPVVVVVVVVCVVVVVVVVVVVVVVCVVVVPDDDDPDDDDWDWDADPVGDIDTPVVQPPHDDDDDDDDDD

Radius of gyration: 18.59 Å; chains: 1; bounding box: 32×24×61 Å

Secondary structure (DSSP, 8-state):
-HHHHHHHHHHHHHHHHHHHHHHHHHHHHTT-----SPPPPP-EEE-TTSSEEEGGGGTTS----------